Protein AF-A0A1Y1NAI0-F1 (afdb_monomer_lite)

Organism: Photinus pyralis (NCBI:txid7054)

InterPro domains:
  IPR039846 Zinc finger CCHC domain-containing protein 4 [PTHR13493] (3-167)

Sequence (168 aa):
MSHVEVILEDLTSHPKCPHGPTVLFSRVSDGRRINFFACSACRDRKQCSFYLGTEEKMTSIAQQKWKEATENFTKCINHRKQFMGLNEIKLMSPSLRRYCHTCEQFVPSKYVDKHLAHLSTASISDYLLMHPSELLHPLDNPKKEAQFLFSHTAVKTLVEIIRQQSFR

Structure (mmCIF, N/CA/C/O backbone):
data_AF-A0A1Y1NAI0-F1
#
_entry.id   AF-A0A1Y1NAI0-F1
#
loop_
_atom_site.group_PDB
_atom_site.id
_atom_site.type_symbol
_atom_site.label_atom_id
_atom_site.label_alt_id
_atom_site.label_comp_id
_atom_site.label_asym_id
_atom_site.label_entity_id
_atom_site.label_seq_id
_atom_site.pdbx_PDB_ins_code
_atom_site.Cartn_x
_atom_site.Cartn_y
_atom_site.Cartn_z
_atom_site.occupancy
_atom_site.B_iso_or_equiv
_atom_site.auth_seq_id
_atom_site.auth_comp_id
_atom_site.auth_asym_id
_atom_site.auth_atom_id
_atom_site.pdbx_PDB_model_num
ATOM 1 N N . MET A 1 1 ? -23.096 -16.396 13.321 1.00 47.81 1 MET A N 1
ATOM 2 C CA . MET A 1 1 ? -22.104 -15.353 12.978 1.00 47.81 1 MET A CA 1
ATOM 3 C C . MET A 1 1 ? -22.600 -14.046 13.569 1.00 47.81 1 MET A C 1
ATOM 5 O O . MET A 1 1 ? -23.745 -13.703 13.315 1.00 47.81 1 MET A O 1
ATOM 9 N N . SER A 1 2 ? -21.817 -13.366 14.408 1.00 60.88 2 SER A N 1
ATOM 10 C CA . SER A 1 2 ? -22.200 -12.040 14.908 1.00 60.88 2 SER A CA 1
ATOM 11 C C . SER A 1 2 ? -22.205 -11.065 13.729 1.00 60.88 2 SER A C 1
ATOM 13 O O . SER A 1 2 ? -21.145 -10.824 13.148 1.00 60.88 2 SER A O 1
ATOM 15 N N . HIS A 1 3 ? -23.373 -10.551 13.346 1.00 81.00 3 HIS A N 1
ATOM 16 C CA . HIS A 1 3 ? -23.464 -9.494 12.343 1.00 81.00 3 HIS A CA 1
ATOM 17 C C . HIS A 1 3 ? -22.689 -8.267 12.839 1.00 81.00 3 HIS A C 1
ATOM 19 O O . HIS A 1 3 ? -22.885 -7.817 13.970 1.00 81.00 3 HIS A O 1
ATOM 25 N N . VAL A 1 4 ? -21.767 -7.785 12.007 1.00 87.94 4 VAL A N 1
ATOM 26 C CA . VAL A 1 4 ? -21.042 -6.534 12.225 1.00 87.94 4 VAL A CA 1
ATOM 27 C C . VAL A 1 4 ? -21.580 -5.533 11.214 1.00 87.94 4 VAL A C 1
ATOM 29 O O . VAL A 1 4 ? -21.538 -5.787 10.012 1.00 87.94 4 VAL A O 1
ATOM 32 N N . GLU A 1 5 ? -22.095 -4.419 11.711 1.00 92.94 5 GLU A N 1
ATOM 33 C CA . GLU A 1 5 ? -22.571 -3.290 10.921 1.00 92.94 5 GLU A CA 1
ATOM 34 C C . GLU A 1 5 ? -21.484 -2.214 10.861 1.00 92.94 5 GLU A C 1
ATOM 36 O O . GLU A 1 5 ? -20.702 -2.043 11.801 1.00 92.94 5 GLU A O 1
ATOM 41 N N . VAL A 1 6 ? -21.435 -1.488 9.747 1.00 92.69 6 VAL A N 1
ATOM 42 C CA . VAL A 1 6 ? -20.513 -0.372 9.525 1.00 92.69 6 VAL A CA 1
ATOM 43 C C . VAL A 1 6 ? -21.321 0.917 9.489 1.00 92.69 6 VAL A C 1
ATOM 45 O O . VAL A 1 6 ? -22.252 1.031 8.696 1.00 92.69 6 VAL A O 1
ATOM 48 N N . ILE A 1 7 ? -20.954 1.882 10.329 1.00 90.75 7 ILE A N 1
ATOM 49 C CA . ILE A 1 7 ? -21.615 3.185 10.436 1.00 90.75 7 ILE A CA 1
ATOM 50 C C . ILE A 1 7 ? -20.680 4.231 9.813 1.00 90.75 7 ILE A C 1
ATOM 52 O O . ILE A 1 7 ? -19.544 4.397 10.258 1.00 90.75 7 ILE A O 1
ATOM 56 N N . LEU A 1 8 ? -21.136 4.894 8.744 1.00 85.19 8 LEU A N 1
ATOM 57 C CA . LEU A 1 8 ? -20.326 5.809 7.914 1.00 85.19 8 LEU A CA 1
ATOM 58 C C . LEU A 1 8 ? -20.628 7.299 8.149 1.00 85.19 8 LEU A C 1
ATOM 60 O O . LEU A 1 8 ? -20.180 8.155 7.388 1.00 85.19 8 LEU A O 1
ATOM 64 N N . GLU A 1 9 ? -21.398 7.613 9.182 1.00 84.62 9 GLU A N 1
ATOM 65 C CA . GLU A 1 9 ? -21.750 8.982 9.557 1.00 84.62 9 GLU A CA 1
ATOM 66 C C . GLU A 1 9 ? -20.549 9.687 10.215 1.00 84.62 9 GLU A C 1
ATOM 68 O O . GLU A 1 9 ? -19.828 9.074 10.993 1.00 84.62 9 GLU A O 1
ATOM 73 N N . ASP A 1 10 ? -20.326 10.966 9.887 1.00 79.69 10 ASP A N 1
ATOM 74 C CA . ASP A 1 10 ? -19.295 11.842 10.482 1.00 79.69 10 ASP A CA 1
ATOM 75 C C . ASP A 1 10 ? -17.870 11.244 10.600 1.00 79.69 10 ASP A C 1
ATOM 77 O O . ASP A 1 10 ? -17.216 11.271 11.644 1.00 79.69 10 ASP A O 1
ATOM 81 N N . LEU A 1 11 ? -17.314 10.784 9.474 1.00 82.81 11 LEU A N 1
ATOM 82 C CA . LEU A 1 11 ? -15.934 10.273 9.410 1.00 82.81 11 LEU A CA 1
ATOM 83 C C . LEU A 1 11 ? -14.860 11.300 9.829 1.00 82.81 11 LEU A C 1
ATOM 85 O O . LEU A 1 11 ? -13.714 10.928 10.094 1.00 82.81 11 LEU A O 1
ATOM 89 N N . THR A 1 12 ? -15.192 12.593 9.849 1.00 85.25 12 THR A N 1
ATOM 90 C CA . THR A 1 12 ? -14.261 13.681 10.176 1.00 85.25 12 THR A CA 1
ATOM 91 C C . THR A 1 12 ? -13.919 13.768 11.657 1.00 85.25 12 THR A C 1
ATOM 93 O O . THR A 1 12 ? -12.788 14.136 11.985 1.00 85.25 12 THR A O 1
ATOM 96 N N . SER A 1 13 ? -14.855 13.416 12.541 1.00 88.06 13 SER A N 1
ATOM 97 C CA . SER A 1 13 ? -14.641 13.429 13.993 1.00 88.06 13 SER A CA 1
ATOM 98 C C . SER A 1 13 ? -14.017 12.133 14.520 1.00 88.06 13 SER A C 1
ATOM 100 O O . SER A 1 13 ? -13.571 12.078 15.670 1.00 88.06 13 SER A O 1
ATOM 102 N N . HIS A 1 14 ? -13.937 11.098 13.680 1.00 92.25 14 HIS A N 1
ATOM 103 C CA . HIS A 1 14 ? -13.417 9.798 14.073 1.00 92.25 14 HIS A CA 1
ATOM 104 C C . HIS A 1 14 ? -11.947 9.874 14.505 1.00 92.25 14 HIS A C 1
ATOM 106 O O . HIS A 1 14 ? -11.127 10.565 13.882 1.00 92.25 14 HIS A O 1
ATOM 112 N N . PRO A 1 15 ? -11.561 9.105 15.539 1.00 93.12 15 PRO A N 1
ATOM 113 C CA . PRO A 1 15 ? -10.168 9.015 15.920 1.00 93.12 15 PRO A CA 1
ATOM 114 C C . PRO A 1 15 ? -9.355 8.400 14.775 1.00 93.12 15 PRO A C 1
ATOM 116 O O . PRO A 1 15 ? -9.865 7.657 13.930 1.00 93.12 15 PRO A O 1
ATOM 119 N N . LYS A 1 16 ? -8.065 8.719 14.739 1.00 92.81 16 LYS A N 1
ATOM 120 C CA . LYS A 1 16 ? -7.169 8.288 13.666 1.00 92.81 16 LYS A CA 1
ATOM 121 C C . LYS A 1 16 ? -6.224 7.208 14.165 1.00 92.81 16 LYS A C 1
ATOM 123 O O . LYS A 1 16 ? -5.731 7.263 15.290 1.00 92.81 16 LYS A O 1
ATOM 128 N N . CYS A 1 17 ? -5.952 6.251 13.293 1.00 94.38 17 CYS A N 1
ATOM 129 C CA . CYS A 1 17 ? -4.824 5.340 13.418 1.00 94.38 17 CYS A CA 1
ATOM 130 C C . CYS A 1 17 ? -3.726 5.767 12.418 1.00 94.38 17 CYS A C 1
ATOM 132 O O . CYS A 1 17 ? -3.955 6.691 11.631 1.00 94.38 17 CYS A O 1
ATOM 134 N N . PRO A 1 18 ? -2.565 5.089 12.371 1.00 94.06 18 PRO A N 1
ATOM 135 C CA . PRO A 1 18 ? -1.505 5.411 11.407 1.00 94.06 18 PRO A CA 1
ATOM 136 C C . PRO A 1 18 ? -1.937 5.368 9.931 1.00 94.06 18 PRO A C 1
ATOM 138 O O . PRO A 1 18 ? -1.295 5.984 9.089 1.00 94.06 18 PRO A O 1
ATOM 141 N N . HIS A 1 19 ? -3.039 4.677 9.622 1.00 93.06 19 HIS A N 1
ATOM 142 C CA . HIS A 1 19 ? -3.588 4.532 8.270 1.00 93.06 19 HIS A CA 1
ATOM 143 C C . HIS A 1 19 ? -4.697 5.549 7.938 1.00 93.06 19 HIS A C 1
ATOM 145 O O . HIS A 1 19 ? -5.319 5.446 6.884 1.00 93.06 19 HIS A O 1
ATOM 151 N N . GLY A 1 20 ? -4.968 6.518 8.823 1.00 92.12 20 GLY A N 1
ATOM 152 C CA . GLY A 1 20 ? -5.990 7.552 8.630 1.00 92.12 20 GLY A CA 1
ATOM 153 C C . GLY A 1 20 ? -7.207 7.412 9.556 1.00 92.12 20 GLY A C 1
ATOM 154 O O . GLY A 1 20 ? -7.104 6.780 10.617 1.00 92.12 20 GLY A O 1
ATOM 155 N N . PRO A 1 21 ? -8.348 8.042 9.199 1.00 93.56 21 PRO A N 1
ATOM 156 C CA . PRO A 1 21 ? -9.590 7.947 9.962 1.00 93.56 21 PRO A CA 1
ATOM 157 C C . PRO A 1 21 ? -10.043 6.498 10.137 1.00 93.56 21 PRO A C 1
ATOM 159 O O . PRO A 1 21 ? -9.974 5.678 9.215 1.00 93.56 21 PRO A O 1
ATOM 162 N N . THR A 1 22 ? -10.481 6.188 11.351 1.00 94.75 22 THR A N 1
ATOM 163 C CA . THR A 1 22 ? -11.066 4.889 11.690 1.00 94.75 22 THR A CA 1
ATOM 164 C C . THR A 1 22 ? -12.520 4.816 11.240 1.00 94.75 22 THR A C 1
ATOM 166 O O . THR A 1 22 ? -13.139 5.822 10.891 1.00 94.75 22 THR A O 1
ATOM 169 N N . VAL A 1 23 ? -13.070 3.607 11.237 1.00 94.94 23 VAL A N 1
ATOM 170 C CA . VAL A 1 23 ? -14.479 3.355 10.930 1.00 94.94 23 VAL A CA 1
ATOM 171 C C . VAL A 1 23 ? -15.187 2.936 12.208 1.00 94.94 23 VAL A C 1
ATOM 173 O O . VAL A 1 23 ? -14.611 2.208 13.023 1.00 94.94 23 VAL A O 1
ATOM 176 N N . LEU A 1 24 ? -16.423 3.404 12.376 1.00 95.50 24 LEU A N 1
ATOM 177 C CA . LEU A 1 24 ? -17.291 2.988 13.463 1.00 95.50 24 LEU A CA 1
ATOM 178 C C . LEU A 1 24 ? -17.973 1.668 13.092 1.00 95.50 24 LEU A C 1
ATOM 180 O O . LEU A 1 24 ? -18.689 1.570 12.096 1.00 95.50 24 LEU A O 1
ATOM 184 N N . PHE A 1 25 ? -17.751 0.650 13.911 1.00 94.75 25 PHE A N 1
ATOM 185 C CA . PHE A 1 25 ? -18.378 -0.656 13.790 1.00 94.75 25 PHE A CA 1
ATOM 186 C C . PHE A 1 25 ? -19.382 -0.854 14.916 1.00 94.75 25 PHE A C 1
ATOM 188 O O . PHE A 1 25 ? -19.131 -0.450 16.052 1.00 94.75 25 PHE A O 1
ATOM 195 N N . SER A 1 26 ? -20.485 -1.532 14.615 1.00 94.38 26 SER A N 1
ATOM 196 C CA . SER A 1 26 ? -21.457 -1.992 15.601 1.00 94.38 26 SER A CA 1
ATOM 197 C C . SER A 1 26 ? -21.578 -3.508 15.546 1.00 94.38 26 SER A C 1
ATOM 199 O O . SER A 1 26 ? -21.628 -4.097 14.469 1.00 94.38 26 SER A O 1
ATOM 201 N N . ARG A 1 27 ? -21.612 -4.169 16.701 1.00 93.50 27 ARG A N 1
ATOM 202 C CA . ARG A 1 27 ? -21.890 -5.610 16.787 1.00 93.50 27 ARG A CA 1
ATOM 203 C C . ARG A 1 27 ? -22.706 -5.930 18.024 1.00 93.50 27 ARG A C 1
ATOM 205 O O . ARG A 1 27 ? -22.603 -5.234 19.030 1.00 93.50 27 ARG A O 1
ATOM 212 N N . VAL A 1 28 ? -23.458 -7.024 17.979 1.00 93.00 28 VAL A N 1
ATOM 213 C CA . VAL A 1 28 ? -24.130 -7.556 19.169 1.00 93.00 28 VAL A CA 1
ATOM 214 C C . VAL A 1 28 ? -23.203 -8.543 19.877 1.00 93.00 28 VAL A C 1
ATOM 216 O O . VAL A 1 28 ? -22.761 -9.519 19.272 1.00 93.00 28 VAL A O 1
ATOM 219 N N . SER A 1 29 ? -22.919 -8.287 21.153 1.00 87.75 29 SER A N 1
ATOM 220 C CA . SER A 1 29 ? -22.253 -9.218 22.072 1.00 87.75 29 SER A CA 1
ATOM 221 C C . SER A 1 29 ? -23.125 -9.357 23.308 1.00 87.75 29 SER A C 1
ATOM 223 O O . SER A 1 29 ? -23.528 -8.348 23.882 1.00 87.75 29 SER A O 1
ATOM 225 N N . ASP A 1 30 ? -23.453 -10.588 23.696 1.00 88.44 30 ASP A N 1
ATOM 226 C CA . ASP A 1 30 ? -24.221 -10.879 24.919 1.00 88.44 30 ASP A CA 1
ATOM 227 C C . ASP A 1 30 ? -25.547 -10.097 25.014 1.00 88.44 30 ASP A C 1
ATOM 229 O O . ASP A 1 30 ? -25.926 -9.570 26.059 1.00 88.44 30 ASP A O 1
ATOM 233 N N . GLY A 1 31 ? -26.241 -9.964 23.877 1.00 88.12 31 GLY A N 1
ATOM 234 C CA . GLY A 1 31 ? -27.508 -9.232 23.765 1.00 88.12 31 GLY A CA 1
ATOM 235 C C . GLY A 1 31 ? -27.379 -7.704 23.792 1.00 88.12 31 GLY A C 1
ATOM 236 O O . GLY A 1 31 ? -28.388 -7.013 23.683 1.00 88.12 31 GLY A O 1
ATOM 237 N N . ARG A 1 32 ? -26.161 -7.157 23.898 1.00 89.50 32 ARG A N 1
ATOM 238 C CA . ARG A 1 32 ? -25.895 -5.714 23.901 1.00 89.50 32 ARG A CA 1
ATOM 239 C C . ARG A 1 32 ? -25.236 -5.272 22.607 1.00 89.50 32 ARG A C 1
ATOM 241 O O . ARG A 1 32 ? -24.345 -5.939 22.081 1.00 89.50 32 ARG A O 1
ATOM 248 N N . ARG A 1 33 ? -25.658 -4.114 22.104 1.00 91.06 33 ARG A N 1
ATOM 249 C CA . ARG A 1 33 ? -25.007 -3.454 20.974 1.00 91.06 33 ARG A CA 1
ATOM 250 C C . ARG A 1 33 ? -23.739 -2.762 21.471 1.00 91.06 33 ARG A C 1
ATOM 252 O O . ARG A 1 33 ? -23.808 -1.919 22.355 1.00 91.06 33 ARG A O 1
ATOM 259 N N . ILE A 1 34 ? -22.598 -3.132 20.902 1.00 93.00 34 ILE A N 1
ATOM 260 C CA . ILE A 1 34 ? -21.291 -2.549 21.197 1.00 93.00 34 ILE A CA 1
ATOM 261 C C . ILE A 1 34 ? -20.819 -1.806 19.958 1.00 93.00 34 ILE A C 1
ATOM 263 O O . ILE A 1 34 ? -20.654 -2.413 18.897 1.00 93.00 34 ILE A O 1
ATOM 267 N N . ASN A 1 35 ? -20.558 -0.514 20.129 1.00 94.56 35 ASN A N 1
ATOM 268 C CA . ASN A 1 35 ? -20.006 0.345 19.097 1.00 94.56 35 ASN A CA 1
ATOM 269 C C . ASN A 1 35 ? -18.526 0.619 19.386 1.00 94.56 35 ASN A C 1
ATOM 271 O O . ASN A 1 35 ? -18.142 0.885 20.528 1.00 94.56 35 ASN A O 1
ATOM 275 N N . PHE A 1 36 ? -17.679 0.536 18.364 1.00 95.00 36 PHE A N 1
ATOM 276 C CA . PHE A 1 36 ? -16.242 0.746 18.514 1.00 95.00 36 PHE A CA 1
ATOM 277 C C . PHE A 1 36 ? -15.591 1.234 17.221 1.00 95.00 36 PHE A C 1
ATOM 279 O O . PHE A 1 36 ? -15.995 0.867 16.120 1.00 95.00 36 PHE A O 1
ATOM 286 N N . PHE A 1 37 ? -14.533 2.022 17.361 1.00 95.00 37 PHE A N 1
ATOM 287 C CA . PHE A 1 37 ? -13.689 2.472 16.267 1.00 95.00 37 PHE A CA 1
ATOM 288 C C . PHE A 1 37 ? -12.564 1.473 16.004 1.00 95.00 37 PHE A C 1
ATOM 290 O O . PHE A 1 37 ? -11.862 1.061 16.932 1.00 95.00 37 PHE A O 1
ATOM 297 N N . ALA A 1 38 ? -12.350 1.119 14.738 1.00 95.69 38 ALA A N 1
ATOM 298 C CA . ALA A 1 38 ? -11.234 0.277 14.311 1.00 95.69 38 ALA A CA 1
ATOM 299 C C . ALA A 1 38 ? -10.658 0.727 12.959 1.00 95.69 38 ALA A C 1
ATOM 301 O O . ALA A 1 38 ? -11.223 1.571 12.262 1.00 95.69 38 ALA A O 1
ATOM 302 N N . CYS A 1 39 ? -9.488 0.190 12.609 1.00 95.62 39 CYS A N 1
ATOM 303 C CA . CYS A 1 39 ? -8.769 0.554 11.389 1.00 95.62 39 CYS A CA 1
ATOM 304 C C . CYS A 1 39 ? -9.623 0.330 10.127 1.00 95.62 39 CYS A C 1
ATOM 306 O O . CYS A 1 39 ? -10.210 -0.734 9.951 1.00 95.62 39 CYS A O 1
ATOM 308 N N . SER A 1 40 ? -9.625 1.313 9.226 1.00 93.50 40 SER A N 1
ATOM 309 C CA . SER A 1 40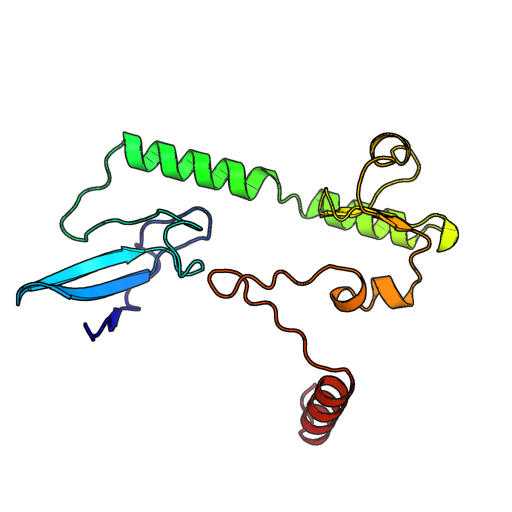 ? -10.265 1.240 7.906 1.00 93.50 40 SER A CA 1
ATOM 310 C C . SER A 1 40 ? -9.491 0.364 6.914 1.00 93.50 40 SER A C 1
ATOM 312 O O . SER A 1 40 ? -10.089 -0.281 6.057 1.00 93.50 40 SER A O 1
ATOM 314 N N . ALA A 1 41 ? -8.161 0.321 7.036 1.00 94.50 41 ALA A N 1
ATOM 315 C CA . ALA A 1 41 ? -7.268 -0.305 6.060 1.00 94.50 41 ALA A CA 1
ATOM 316 C C . ALA A 1 41 ? -6.737 -1.693 6.471 1.00 94.50 41 ALA A C 1
ATOM 318 O O . ALA A 1 41 ? -6.108 -2.376 5.671 1.00 94.50 41 ALA A O 1
ATOM 319 N N . CYS A 1 42 ? -6.930 -2.121 7.722 1.00 95.38 42 CYS A N 1
ATOM 320 C CA . CYS A 1 42 ? -6.395 -3.386 8.237 1.00 95.38 42 CYS A CA 1
ATOM 321 C C . CYS A 1 42 ? -7.516 -4.223 8.848 1.00 95.38 42 CYS A C 1
ATOM 323 O O . CYS A 1 42 ? -8.090 -3.833 9.862 1.00 95.38 42 CYS A O 1
ATOM 325 N N . ARG A 1 43 ? -7.781 -5.400 8.271 1.00 89.81 43 ARG A N 1
ATOM 326 C CA . ARG A 1 43 ? -8.827 -6.320 8.752 1.00 89.81 43 ARG A CA 1
ATOM 327 C C . ARG A 1 43 ? -8.393 -7.100 9.990 1.00 89.81 43 ARG A C 1
ATOM 329 O O . ARG A 1 43 ? -9.222 -7.474 10.812 1.00 89.81 43 ARG A O 1
ATOM 336 N N . ASP A 1 44 ? -7.095 -7.371 10.116 1.00 89.81 44 ASP A N 1
ATOM 337 C CA . ASP A 1 44 ? -6.523 -8.081 11.262 1.00 89.81 44 ASP A CA 1
ATOM 338 C C . ASP A 1 44 ? -5.896 -7.092 12.255 1.00 89.81 44 ASP A C 1
ATOM 340 O O . ASP A 1 44 ? -5.057 -6.262 11.894 1.00 89.81 44 ASP A O 1
ATOM 344 N N . ARG A 1 45 ? -6.258 -7.225 13.536 1.00 89.75 45 ARG A N 1
ATOM 345 C CA . ARG A 1 45 ? -5.730 -6.404 14.637 1.00 89.75 45 ARG A CA 1
ATOM 346 C C . ARG A 1 45 ? -4.222 -6.569 14.846 1.00 89.75 45 ARG A C 1
ATOM 348 O O . ARG A 1 45 ? -3.599 -5.719 15.476 1.00 89.75 45 ARG A O 1
ATOM 355 N N . LYS A 1 46 ? -3.623 -7.637 14.312 1.00 91.50 46 LYS A N 1
ATOM 356 C CA . LYS A 1 46 ? -2.164 -7.820 14.279 1.00 91.50 46 LYS A CA 1
ATOM 357 C C . LYS A 1 46 ? -1.472 -6.849 13.319 1.00 91.50 46 LYS A C 1
ATOM 359 O O . LYS A 1 46 ? -0.315 -6.522 13.539 1.00 91.50 46 LYS A O 1
ATOM 364 N N . GLN A 1 47 ? -2.174 -6.391 12.280 1.00 93.06 47 GLN A N 1
ATOM 365 C CA . GLN A 1 47 ? -1.662 -5.428 11.298 1.00 93.06 47 GLN A CA 1
ATOM 366 C C . GLN A 1 47 ? -1.873 -3.982 11.767 1.00 93.06 47 GLN A C 1
ATOM 368 O O . GLN A 1 47 ? -1.013 -3.127 11.585 1.00 93.06 47 GLN A O 1
ATOM 373 N N . CYS A 1 48 ? -2.999 -3.711 12.433 1.00 95.19 48 CYS A N 1
ATOM 374 C CA . CYS A 1 48 ? -3.229 -2.461 13.150 1.00 95.19 48 CYS A CA 1
ATOM 375 C C . CYS A 1 48 ? -4.045 -2.735 14.411 1.00 95.19 48 CYS A C 1
ATOM 377 O O . CYS A 1 48 ? -5.214 -3.101 14.332 1.00 95.19 48 CYS A O 1
ATOM 379 N N . SER A 1 49 ? -3.447 -2.527 15.581 1.00 95.31 49 SER A N 1
ATOM 380 C CA . SER A 1 49 ? -4.084 -2.853 16.863 1.00 95.31 49 SER A CA 1
ATOM 381 C C . SER A 1 49 ? -5.042 -1.775 17.379 1.00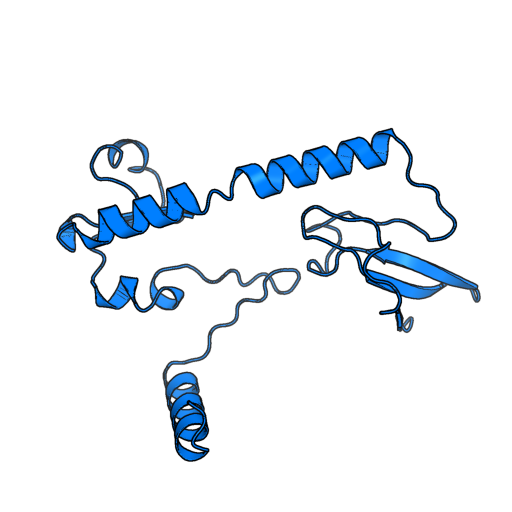 95.31 49 SER A C 1
ATOM 383 O O . SER A 1 49 ? -5.497 -1.869 18.520 1.00 95.31 49 SER A O 1
ATOM 385 N N . PHE A 1 50 ? -5.354 -0.763 16.561 1.00 95.81 50 PHE A N 1
ATOM 386 C CA . PHE A 1 50 ? -6.244 0.327 16.947 1.00 95.81 50 PHE A CA 1
ATOM 387 C C . PHE A 1 50 ? -7.641 -0.201 17.279 1.00 95.81 50 PHE A C 1
ATOM 389 O O . PHE A 1 50 ? -8.262 -0.901 16.477 1.00 95.81 50 PHE A O 1
ATOM 396 N N . TYR A 1 51 ? -8.120 0.160 18.465 1.00 94.81 51 TYR A N 1
ATOM 397 C CA . TYR A 1 51 ? -9.460 -0.123 18.955 1.00 94.81 51 TYR A CA 1
ATOM 398 C C . TYR A 1 51 ? -9.833 0.941 19.990 1.00 94.81 51 TYR A C 1
ATOM 400 O O . TYR A 1 51 ? -9.003 1.265 20.842 1.00 94.81 51 TYR A O 1
ATOM 408 N N . LEU A 1 52 ? -11.057 1.459 19.924 1.00 95.31 52 LEU A N 1
ATOM 409 C CA . LEU A 1 52 ? -11.618 2.357 20.934 1.00 95.31 52 LEU A CA 1
ATOM 410 C C . LEU A 1 52 ? -13.131 2.141 21.017 1.00 95.31 52 LEU A C 1
ATOM 412 O O . LEU A 1 52 ? -13.820 2.357 20.022 1.00 95.31 52 LEU A O 1
ATOM 416 N N . GLY A 1 53 ? -13.659 1.729 22.170 1.00 94.44 53 GLY A N 1
ATOM 417 C CA . GLY A 1 53 ? -15.112 1.686 22.377 1.00 94.44 53 GLY A CA 1
ATOM 418 C C . GLY A 1 53 ? -15.714 3.095 22.382 1.00 94.44 53 GLY A C 1
ATOM 419 O O . GLY A 1 53 ? -15.076 4.028 22.856 1.00 94.44 53 GLY A O 1
ATOM 420 N N . THR A 1 54 ? -16.943 3.286 21.895 1.00 92.12 54 THR A N 1
ATOM 421 C CA . THR A 1 54 ? -17.574 4.627 21.905 1.00 92.12 54 THR A CA 1
ATOM 422 C C . THR A 1 54 ? -17.854 5.158 23.310 1.00 92.12 54 THR A C 1
ATOM 424 O O . THR A 1 54 ? -17.951 6.365 23.503 1.00 92.12 54 THR A O 1
ATOM 427 N N . GLU A 1 55 ? -17.995 4.264 24.289 1.00 88.88 55 GLU A N 1
ATOM 428 C CA . GLU A 1 55 ? -18.157 4.614 25.707 1.00 88.88 55 GLU A CA 1
ATOM 429 C C . GLU A 1 55 ? -16.809 4.884 26.402 1.00 88.88 55 GLU A C 1
ATOM 431 O O . GLU A 1 55 ? -16.764 5.435 27.502 1.00 88.88 55 GLU A O 1
ATOM 436 N N . GLU A 1 56 ? -15.696 4.519 25.761 1.00 89.94 56 GLU A N 1
ATOM 437 C CA . GLU A 1 56 ? -14.350 4.704 26.287 1.00 89.94 56 GLU A CA 1
ATOM 438 C C . GLU A 1 56 ? -13.803 6.075 25.874 1.00 89.94 56 GLU A C 1
ATOM 440 O O . GLU A 1 56 ? -13.920 6.511 24.728 1.00 89.94 56 GLU A O 1
ATOM 445 N N . LYS A 1 57 ? -13.128 6.757 26.802 1.00 87.50 57 LYS A N 1
ATOM 446 C CA . LYS A 1 57 ? -12.346 7.952 26.470 1.00 87.50 57 LYS A CA 1
ATOM 447 C C . LYS A 1 57 ? -10.914 7.551 26.153 1.00 87.50 57 LYS A C 1
ATOM 449 O O . LYS A 1 57 ? -10.281 6.824 26.917 1.00 87.50 57 LYS A O 1
ATOM 454 N N . MET A 1 58 ? -10.376 8.079 25.057 1.00 88.88 58 MET A N 1
ATOM 455 C CA . MET A 1 58 ? -8.965 7.896 24.728 1.00 88.88 58 MET A CA 1
ATOM 456 C C . MET A 1 58 ? -8.094 8.547 25.810 1.00 88.88 58 MET A C 1
ATOM 458 O O . MET A 1 58 ? -8.181 9.754 26.039 1.00 88.88 58 MET A O 1
ATOM 462 N N . THR A 1 59 ? -7.242 7.760 26.464 1.00 91.50 59 THR A N 1
ATOM 463 C CA . THR A 1 59 ? -6.298 8.278 27.463 1.00 91.50 59 THR A CA 1
ATOM 464 C C . THR A 1 59 ? -5.172 9.065 26.791 1.00 91.50 59 THR A C 1
ATOM 466 O O . THR A 1 59 ? -4.838 8.816 25.631 1.00 91.50 59 THR A O 1
ATOM 469 N N . SER A 1 60 ? -4.533 9.983 27.519 1.00 92.50 60 SER A N 1
ATOM 470 C CA . SER A 1 60 ? -3.380 10.747 27.012 1.00 92.50 60 SER A CA 1
ATOM 471 C C . SER A 1 60 ? -2.226 9.839 26.566 1.00 92.50 60 SER A C 1
ATOM 473 O O . SER A 1 60 ? -1.612 10.076 25.528 1.00 92.50 60 SER A O 1
ATOM 475 N N . ILE A 1 61 ? -1.981 8.746 27.296 1.00 92.50 61 ILE A N 1
ATOM 476 C CA . ILE A 1 61 ? -0.972 7.734 26.948 1.00 92.50 61 ILE A CA 1
ATOM 477 C C . ILE A 1 61 ? -1.321 7.057 25.615 1.00 92.50 61 ILE A C 1
ATOM 479 O O . ILE A 1 61 ? -0.461 6.911 24.746 1.00 92.50 61 ILE A O 1
ATOM 483 N N . ALA A 1 62 ? -2.584 6.664 25.423 1.00 90.44 62 ALA A N 1
ATOM 484 C CA . ALA A 1 62 ? -3.026 6.057 24.172 1.00 90.44 62 ALA A CA 1
ATOM 485 C C . ALA A 1 62 ? -2.952 7.050 22.999 1.00 90.44 62 ALA A C 1
ATOM 487 O O . ALA A 1 62 ? -2.504 6.674 21.916 1.00 90.44 62 ALA A O 1
ATOM 488 N N . GLN A 1 63 ? -3.317 8.320 23.213 1.00 91.31 63 GLN A N 1
ATOM 489 C CA . GLN A 1 63 ? -3.166 9.380 22.209 1.00 91.31 63 GLN A CA 1
ATOM 490 C C . GLN A 1 63 ? -1.708 9.531 21.767 1.00 91.31 63 GLN A C 1
ATOM 492 O O . GLN A 1 63 ? -1.432 9.522 20.567 1.00 91.31 63 GLN A O 1
ATOM 497 N N . GLN A 1 64 ? -0.777 9.611 22.720 1.00 93.88 64 GLN A N 1
ATOM 498 C CA . GLN A 1 64 ? 0.648 9.747 22.425 1.00 93.88 64 GLN A CA 1
ATOM 499 C C . GLN A 1 64 ? 1.187 8.527 21.665 1.00 93.88 64 GLN A C 1
ATOM 501 O O . GLN A 1 64 ? 1.831 8.690 20.631 1.00 93.88 64 GLN A O 1
ATOM 506 N N . LYS A 1 65 ? 0.828 7.307 22.090 1.00 94.19 65 LYS A N 1
ATOM 507 C CA . LYS A 1 65 ? 1.185 6.066 21.383 1.00 94.19 65 LYS A CA 1
ATOM 508 C C . LYS A 1 65 ? 0.747 6.091 19.914 1.00 94.19 65 LYS A C 1
ATOM 510 O O . LYS A 1 65 ? 1.509 5.699 19.032 1.00 94.19 65 LYS A O 1
ATOM 515 N N . TRP A 1 66 ? -0.485 6.517 19.633 1.00 93.56 66 TRP A N 1
ATOM 516 C CA . TRP A 1 66 ? -0.997 6.554 18.258 1.00 93.56 66 TRP A CA 1
ATOM 517 C C . TRP A 1 66 ? -0.396 7.685 17.430 1.00 93.56 66 TRP A C 1
ATOM 519 O O . TRP A 1 66 ? -0.187 7.507 16.228 1.00 93.56 66 TRP A O 1
ATOM 529 N N . LYS A 1 67 ? -0.058 8.810 18.065 1.00 92.75 67 LYS A N 1
ATOM 530 C CA . LYS A 1 67 ? 0.697 9.890 17.432 1.00 92.75 67 LYS A CA 1
ATOM 531 C C . LYS A 1 67 ? 2.078 9.400 16.989 1.00 92.75 67 LYS A C 1
ATOM 533 O O . LYS A 1 67 ? 2.393 9.501 15.808 1.00 92.75 67 LYS A O 1
ATOM 538 N N . GLU A 1 68 ? 2.834 8.762 17.879 1.00 94.56 68 GLU A N 1
ATOM 539 C CA . GLU A 1 68 ? 4.149 8.182 17.566 1.00 94.56 68 GLU A CA 1
ATOM 540 C C . GLU A 1 68 ? 4.063 7.093 16.492 1.00 94.56 68 GLU A C 1
ATOM 542 O O . GLU A 1 68 ? 4.877 7.051 15.572 1.00 94.56 68 GLU A O 1
ATOM 547 N N . ALA A 1 69 ? 3.057 6.216 16.562 1.00 93.50 69 ALA A N 1
ATOM 548 C CA . ALA A 1 69 ? 2.844 5.196 15.538 1.00 93.50 69 ALA A CA 1
ATOM 549 C C . ALA A 1 69 ? 2.569 5.818 14.156 1.00 93.50 69 ALA A C 1
ATOM 551 O O . ALA A 1 69 ? 3.054 5.315 13.144 1.00 93.50 69 ALA A O 1
ATOM 552 N N . THR A 1 70 ? 1.828 6.928 14.112 1.00 92.94 70 THR A N 1
ATOM 553 C CA . THR A 1 70 ? 1.548 7.676 12.877 1.00 92.94 70 THR A CA 1
ATOM 554 C C . THR A 1 70 ? 2.803 8.367 12.347 1.00 92.94 70 THR A C 1
ATOM 556 O O . THR A 1 70 ? 3.105 8.281 11.157 1.00 92.94 70 THR A O 1
ATOM 559 N N . GLU A 1 71 ? 3.574 9.015 13.219 1.00 92.62 71 GLU A N 1
ATOM 560 C CA . GLU A 1 71 ? 4.852 9.638 12.861 1.00 92.62 71 GLU A CA 1
ATOM 561 C C . GLU A 1 71 ? 5.837 8.599 12.315 1.00 92.62 71 GLU A C 1
ATOM 563 O O . GLU A 1 71 ? 6.426 8.805 11.259 1.00 92.62 71 GLU A O 1
ATOM 568 N N . ASN A 1 72 ? 5.957 7.437 12.959 1.00 91.50 72 ASN A N 1
ATOM 569 C CA . ASN A 1 72 ? 6.824 6.356 12.491 1.00 91.50 72 ASN A CA 1
ATOM 570 C C . ASN A 1 72 ? 6.374 5.781 11.142 1.00 91.50 72 ASN A C 1
ATOM 572 O O . ASN A 1 72 ? 7.214 5.547 10.275 1.00 91.50 72 ASN A O 1
ATOM 576 N N . PHE A 1 73 ? 5.067 5.588 10.943 1.00 88.81 73 PHE A N 1
ATOM 577 C CA . PHE A 1 73 ? 4.519 5.112 9.671 1.00 88.81 73 PHE A CA 1
ATOM 578 C C . PHE A 1 73 ? 4.799 6.100 8.530 1.00 88.81 73 PHE A C 1
ATOM 580 O O . PHE A 1 73 ? 5.263 5.718 7.457 1.00 88.81 73 PHE A O 1
ATOM 587 N N . THR A 1 74 ? 4.574 7.390 8.777 1.00 86.31 74 THR A N 1
ATOM 588 C CA . THR A 1 74 ? 4.762 8.444 7.770 1.00 86.31 74 THR A CA 1
ATOM 589 C C . THR A 1 74 ? 6.228 8.811 7.539 1.00 86.31 74 THR A C 1
ATOM 591 O O . THR A 1 74 ? 6.570 9.242 6.441 1.00 86.31 74 THR A O 1
ATOM 594 N N . LYS A 1 75 ? 7.125 8.586 8.510 1.00 86.12 75 LYS A N 1
ATOM 595 C CA . LYS A 1 75 ? 8.568 8.880 8.402 1.00 86.12 75 LYS A CA 1
ATOM 596 C C . LYS A 1 75 ? 9.231 8.204 7.201 1.00 86.12 75 LYS A C 1
ATOM 598 O O . LYS A 1 75 ? 10.157 8.765 6.614 1.00 86.12 75 LYS A O 1
ATOM 603 N N . CYS A 1 76 ? 8.764 7.015 6.830 1.00 75.00 76 CYS A N 1
ATOM 604 C CA . CYS A 1 76 ? 9.282 6.268 5.685 1.00 75.00 76 CYS A CA 1
ATOM 605 C C . CYS A 1 76 ? 8.769 6.802 4.334 1.00 75.00 76 CYS A C 1
ATOM 607 O O . CYS A 1 76 ? 9.331 6.474 3.291 1.00 75.00 76 CYS A O 1
ATOM 609 N N . ILE A 1 77 ? 7.743 7.658 4.335 1.00 83.75 77 ILE A N 1
ATOM 610 C CA . ILE A 1 77 ? 7.094 8.179 3.132 1.00 83.75 77 ILE A CA 1
ATOM 611 C C . ILE A 1 77 ? 7.617 9.588 2.853 1.00 83.75 77 ILE A C 1
ATOM 613 O O . ILE A 1 77 ? 7.153 10.582 3.407 1.00 83.75 77 ILE A O 1
ATOM 617 N N . ASN A 1 78 ? 8.585 9.692 1.944 1.00 89.06 78 ASN A N 1
ATOM 618 C CA . ASN A 1 78 ? 9.067 10.978 1.448 1.00 89.06 78 ASN A CA 1
ATOM 619 C C . ASN A 1 78 ? 8.869 11.064 -0.067 1.00 89.06 78 ASN A C 1
ATOM 621 O O . ASN A 1 78 ? 9.759 10.720 -0.847 1.00 89.06 78 ASN A O 1
ATOM 625 N N . HIS A 1 79 ? 7.696 11.559 -0.469 1.00 90.81 79 HIS A N 1
ATOM 626 C CA . HIS A 1 79 ? 7.308 11.665 -1.876 1.00 90.81 79 HIS A CA 1
ATOM 627 C C . HIS A 1 79 ? 8.314 12.478 -2.702 1.00 90.81 79 HIS A C 1
ATOM 629 O O . HIS A 1 79 ? 8.686 12.078 -3.801 1.00 90.81 79 HIS A O 1
ATOM 635 N N . ARG A 1 80 ? 8.822 13.598 -2.164 1.00 92.12 80 ARG A N 1
ATOM 636 C CA . ARG A 1 80 ? 9.809 14.433 -2.869 1.00 92.12 80 ARG A CA 1
ATOM 637 C C . ARG A 1 80 ? 11.091 13.653 -3.156 1.00 92.12 80 ARG A C 1
ATOM 639 O O . ARG A 1 80 ? 11.587 13.695 -4.277 1.00 92.12 80 ARG A O 1
ATOM 646 N N . LYS A 1 81 ? 11.609 12.922 -2.166 1.00 89.44 81 LYS A N 1
ATOM 647 C CA . LYS A 1 81 ? 12.805 12.085 -2.325 1.00 89.44 81 LYS A CA 1
ATOM 648 C C . LYS A 1 81 ? 12.567 10.956 -3.331 1.00 89.44 81 LYS A C 1
ATOM 650 O O . LYS A 1 81 ? 13.424 10.724 -4.177 1.00 89.44 81 LYS A O 1
ATOM 655 N N . GLN A 1 82 ? 11.413 10.289 -3.269 1.00 90.50 82 GLN A N 1
ATOM 656 C CA . GLN A 1 82 ? 11.040 9.230 -4.214 1.00 90.50 82 GLN A CA 1
ATOM 657 C C . GLN A 1 82 ? 10.936 9.762 -5.650 1.00 90.50 82 GLN A C 1
ATOM 659 O O . GLN A 1 82 ? 11.510 9.175 -6.564 1.00 90.50 82 GLN A O 1
ATOM 664 N N . PHE A 1 83 ? 10.283 10.910 -5.840 1.00 92.75 83 PHE A N 1
ATOM 665 C CA . PHE A 1 83 ? 10.161 11.576 -7.136 1.00 92.75 83 PHE A CA 1
ATOM 666 C C . PHE A 1 83 ? 11.526 11.975 -7.711 1.00 92.75 83 PHE A C 1
ATOM 668 O O . PHE A 1 83 ? 11.815 11.705 -8.875 1.00 92.75 83 PHE A O 1
ATOM 675 N N . MET A 1 84 ? 12.395 12.570 -6.887 1.00 91.88 84 MET A N 1
ATOM 676 C CA . MET A 1 84 ? 13.765 12.898 -7.292 1.00 91.88 84 MET A CA 1
ATOM 677 C C . MET A 1 84 ? 14.555 11.643 -7.681 1.00 91.88 84 MET A C 1
ATOM 679 O O . MET A 1 84 ? 15.215 11.652 -8.715 1.00 91.88 84 MET A O 1
ATOM 683 N N . GLY A 1 85 ? 14.442 10.561 -6.904 1.00 91.19 85 GLY A N 1
ATOM 684 C CA . GLY A 1 85 ? 15.100 9.288 -7.205 1.00 91.19 85 GLY A CA 1
ATOM 685 C C . GLY A 1 85 ? 14.619 8.663 -8.516 1.00 91.19 85 GLY A C 1
ATOM 686 O O . GLY A 1 85 ? 15.436 8.218 -9.315 1.00 91.19 85 GLY A O 1
ATOM 687 N N . LEU A 1 86 ? 13.310 8.686 -8.790 1.00 93.75 86 LEU A N 1
ATOM 688 C CA . LEU A 1 86 ? 12.768 8.220 -10.070 1.00 93.75 86 LEU A CA 1
ATOM 689 C C . LEU A 1 86 ? 13.319 9.038 -11.246 1.00 93.75 86 LEU A C 1
ATOM 691 O O . LEU A 1 86 ? 13.692 8.465 -12.268 1.00 93.75 86 LEU A O 1
ATOM 695 N N . ASN A 1 87 ? 13.384 10.364 -11.113 1.00 94.19 87 ASN A N 1
ATOM 696 C CA . ASN A 1 87 ? 13.908 11.224 -12.174 1.00 94.19 87 ASN A CA 1
ATOM 697 C C . ASN A 1 87 ? 15.406 11.002 -12.413 1.00 94.19 87 ASN A C 1
ATOM 699 O O . ASN A 1 87 ? 15.826 10.967 -13.564 1.00 94.19 87 ASN A O 1
ATOM 703 N N . GLU A 1 88 ? 16.197 10.790 -11.357 1.00 93.69 88 GLU A N 1
ATOM 704 C CA . GLU A 1 88 ? 17.612 10.417 -11.479 1.00 93.69 88 GLU A CA 1
ATOM 705 C C . GLU A 1 88 ? 17.766 9.104 -12.263 1.00 93.69 88 GLU A C 1
ATOM 707 O O . GLU A 1 88 ? 18.498 9.054 -13.248 1.00 93.69 88 GLU A O 1
ATOM 712 N N . ILE A 1 89 ? 16.993 8.073 -11.908 1.00 94.50 89 ILE A N 1
ATOM 713 C CA . ILE A 1 89 ? 17.004 6.775 -12.598 1.00 94.50 89 ILE A CA 1
ATOM 714 C C . ILE A 1 89 ? 16.582 6.885 -14.068 1.00 94.50 89 ILE A C 1
ATOM 716 O O . ILE A 1 89 ? 17.189 6.235 -14.921 1.00 94.50 89 ILE A O 1
ATOM 720 N N . LYS A 1 90 ? 15.575 7.706 -14.392 1.00 94.56 90 LYS A N 1
ATOM 721 C CA . LYS A 1 90 ? 15.119 7.915 -15.779 1.00 94.56 90 LYS A CA 1
ATOM 722 C C . LYS A 1 90 ? 16.210 8.496 -16.682 1.00 94.56 90 LYS A C 1
ATOM 724 O O . LYS A 1 90 ? 16.246 8.163 -17.861 1.00 94.56 90 LYS A O 1
ATOM 729 N N . LEU A 1 91 ? 17.098 9.328 -16.136 1.00 94.50 91 LEU A N 1
ATOM 730 C CA . LEU A 1 91 ? 18.209 9.939 -16.877 1.00 94.50 91 LEU A CA 1
ATOM 731 C C . LEU A 1 91 ? 19.396 8.985 -17.085 1.00 94.50 91 LEU A C 1
ATOM 733 O O . LEU A 1 91 ? 20.272 9.259 -17.902 1.00 94.50 91 LEU A O 1
ATOM 737 N N . MET A 1 92 ? 19.444 7.873 -16.354 1.00 94.38 92 MET A N 1
ATOM 738 C CA . MET A 1 92 ? 20.510 6.880 -16.469 1.00 94.38 92 MET A CA 1
ATOM 739 C C . MET A 1 92 ? 20.244 5.900 -17.615 1.00 94.38 92 MET A C 1
ATOM 741 O O . MET A 1 92 ? 19.093 5.642 -17.976 1.00 94.38 92 MET A O 1
ATOM 745 N N . SER A 1 93 ? 21.307 5.285 -18.142 1.00 95.69 93 SER A N 1
ATOM 746 C CA . SER A 1 93 ? 21.174 4.153 -19.063 1.00 95.69 93 SER A CA 1
ATOM 747 C C . SER A 1 93 ? 20.564 2.940 -18.342 1.00 95.69 93 SER A C 1
ATOM 749 O O . SER A 1 93 ? 20.870 2.724 -17.165 1.00 95.69 93 SER A O 1
ATOM 751 N N . PRO A 1 94 ? 19.741 2.113 -19.020 1.00 96.62 94 PRO A N 1
ATOM 752 C CA . PRO A 1 94 ? 19.061 0.975 -18.401 1.00 96.62 94 PRO A CA 1
ATOM 753 C C . PRO A 1 94 ? 19.972 0.067 -17.570 1.00 96.62 94 PRO A C 1
ATOM 755 O O . PRO A 1 94 ? 19.611 -0.284 -16.452 1.00 96.62 94 PRO A O 1
ATOM 758 N N . SER A 1 95 ? 21.179 -0.239 -18.060 1.00 95.56 95 SER A N 1
ATOM 759 C CA . SER A 1 95 ? 22.153 -1.121 -17.394 1.00 95.56 95 SER A CA 1
ATOM 760 C C . SER A 1 95 ? 22.609 -0.634 -16.016 1.00 95.56 95 SER A C 1
ATOM 762 O O . SER A 1 95 ? 22.999 -1.444 -15.176 1.00 95.56 95 SER A O 1
ATOM 764 N N . LEU A 1 96 ? 22.540 0.674 -15.756 1.00 94.75 96 LEU A N 1
ATOM 765 C CA . LEU A 1 96 ? 22.933 1.269 -14.478 1.00 94.75 96 LEU A CA 1
ATOM 766 C C . LEU A 1 96 ? 21.762 1.413 -13.502 1.00 94.75 96 LEU A C 1
ATOM 768 O O . LEU A 1 96 ? 21.973 1.707 -12.326 1.00 94.75 96 LEU A O 1
ATOM 772 N N . ARG A 1 97 ? 20.522 1.225 -13.960 1.00 96.38 97 ARG A N 1
ATOM 773 C CA . ARG A 1 97 ? 19.335 1.419 -13.125 1.00 96.38 97 ARG A CA 1
ATOM 774 C C . ARG A 1 97 ? 19.146 0.246 -12.175 1.00 96.38 97 ARG A C 1
ATOM 776 O O . ARG A 1 97 ? 19.263 -0.917 -12.568 1.00 96.38 97 ARG A O 1
ATOM 783 N N . ARG A 1 98 ? 18.799 0.556 -10.924 1.00 96.06 98 ARG A N 1
ATOM 784 C CA . ARG A 1 98 ? 18.561 -0.441 -9.880 1.00 96.06 98 ARG A CA 1
ATOM 785 C C . ARG A 1 98 ? 17.420 -0.035 -8.955 1.00 96.06 98 ARG A C 1
ATOM 787 O O . ARG A 1 98 ? 17.305 1.126 -8.564 1.00 96.06 98 ARG A O 1
ATOM 794 N N . TYR A 1 99 ? 16.621 -1.020 -8.564 1.00 96.38 99 TYR A N 1
ATOM 795 C CA . TYR A 1 99 ? 15.581 -0.906 -7.550 1.00 96.38 99 TYR A CA 1
ATOM 796 C C . TYR A 1 99 ? 15.841 -1.943 -6.460 1.00 96.38 99 TYR A C 1
ATOM 798 O O . TYR A 1 99 ? 16.060 -3.114 -6.762 1.00 96.38 99 TYR A O 1
ATOM 806 N N . CYS A 1 100 ? 15.857 -1.509 -5.204 1.00 95.56 100 CYS A N 1
ATOM 807 C CA . CYS A 1 100 ? 16.077 -2.364 -4.046 1.00 95.56 100 CYS A CA 1
ATOM 808 C C . CYS A 1 100 ? 14.734 -2.700 -3.403 1.00 95.56 100 CYS A C 1
ATOM 810 O O . CYS A 1 100 ? 14.097 -1.822 -2.825 1.00 95.56 100 CYS A O 1
ATOM 812 N N . HIS A 1 101 ? 14.351 -3.974 -3.445 1.00 95.12 101 HIS A N 1
ATOM 813 C CA . HIS A 1 101 ? 13.113 -4.498 -2.864 1.00 95.12 101 HIS A CA 1
ATOM 814 C C . HIS A 1 101 ? 13.142 -4.505 -1.342 1.00 95.12 101 HIS A C 1
ATOM 816 O O . HIS A 1 101 ? 12.132 -4.240 -0.713 1.00 95.12 101 HIS A O 1
ATOM 822 N N . THR A 1 102 ? 14.308 -4.729 -0.732 1.00 94.19 102 THR A N 1
ATOM 823 C CA . THR A 1 102 ? 14.447 -4.704 0.736 1.00 94.19 102 THR A CA 1
ATOM 824 C C . THR A 1 102 ? 14.218 -3.311 1.329 1.00 94.19 102 THR A C 1
ATOM 826 O O . THR A 1 102 ? 13.778 -3.181 2.464 1.00 94.19 102 THR A O 1
ATOM 829 N N . CYS A 1 103 ? 14.546 -2.261 0.575 1.00 91.19 103 CYS A N 1
ATOM 830 C CA . CYS A 1 103 ? 14.418 -0.873 1.029 1.00 91.19 103 CYS A CA 1
ATOM 831 C C . CYS A 1 103 ? 13.293 -0.120 0.317 1.00 91.19 103 CYS A C 1
ATOM 833 O O . CYS A 1 103 ? 13.154 1.080 0.540 1.00 91.19 103 CYS A O 1
ATOM 835 N N . GLU A 1 104 ? 12.584 -0.796 -0.588 1.00 92.00 104 GLU A N 1
ATOM 836 C CA . GLU A 1 104 ? 11.490 -0.262 -1.400 1.00 92.00 104 GLU A CA 1
ATOM 837 C C . GLU A 1 104 ? 11.824 1.074 -2.090 1.00 92.00 104 GLU A C 1
ATOM 839 O O . GLU A 1 104 ? 11.030 2.016 -2.123 1.00 92.00 104 GLU A O 1
ATOM 844 N N . GLN A 1 105 ? 13.033 1.184 -2.651 1.00 92.62 105 GLN A N 1
ATOM 845 C CA . GLN A 1 105 ? 13.494 2.421 -3.285 1.00 92.62 105 GLN A CA 1
ATOM 846 C C . GLN A 1 105 ? 14.448 2.175 -4.451 1.00 92.62 105 GLN A C 1
ATOM 848 O O . GLN A 1 105 ? 15.208 1.203 -4.487 1.00 92.62 105 GLN A O 1
ATOM 853 N N . PHE A 1 106 ? 14.457 3.126 -5.382 1.00 95.06 106 PHE A N 1
ATOM 854 C CA . PHE A 1 106 ? 15.507 3.232 -6.385 1.00 95.06 106 PHE A CA 1
ATOM 855 C C . PHE A 1 106 ? 16.870 3.484 -5.734 1.00 95.06 106 PHE A C 1
ATOM 857 O O . PHE A 1 106 ? 16.969 4.197 -4.733 1.00 95.06 106 PHE A O 1
ATOM 864 N N . VAL A 1 107 ? 17.920 2.904 -6.316 1.00 93.19 107 VAL A N 1
ATOM 865 C CA . VAL A 1 107 ? 19.290 2.988 -5.798 1.00 93.19 107 VAL A CA 1
ATOM 866 C C . VAL A 1 107 ? 20.141 3.842 -6.740 1.00 93.19 107 VAL A C 1
ATOM 868 O O . VAL A 1 107 ? 20.463 3.385 -7.837 1.00 93.19 107 VAL A O 1
ATOM 871 N N . PRO A 1 108 ? 20.538 5.059 -6.328 1.00 86.31 108 PRO A N 1
ATOM 872 C CA . PRO A 1 108 ? 21.511 5.862 -7.062 1.00 86.31 108 PRO A CA 1
ATOM 873 C C . PRO A 1 108 ? 22.860 5.145 -7.184 1.00 86.31 108 PRO A C 1
ATOM 875 O O . PRO A 1 108 ? 23.288 4.488 -6.231 1.00 86.31 108 PRO A O 1
ATOM 878 N N . SER A 1 109 ? 23.585 5.348 -8.291 1.00 85.88 109 SER A N 1
ATOM 879 C CA . SER A 1 109 ? 24.885 4.693 -8.544 1.00 85.88 109 SER A CA 1
ATOM 880 C C . SER A 1 109 ? 25.875 4.842 -7.385 1.00 85.88 109 SER A C 1
ATOM 882 O O . SER A 1 109 ? 26.541 3.885 -7.005 1.00 85.88 109 SER A O 1
ATOM 884 N N . LYS A 1 110 ? 25.912 6.023 -6.753 1.00 87.31 110 LYS A N 1
ATOM 885 C CA . LYS A 1 110 ? 26.786 6.339 -5.606 1.00 87.31 110 LYS A CA 1
ATOM 886 C C . LYS A 1 110 ? 26.494 5.548 -4.324 1.00 87.31 110 LYS A C 1
ATOM 888 O O . LYS A 1 110 ? 27.254 5.647 -3.367 1.00 87.31 110 LYS A O 1
ATOM 893 N N . TYR A 1 111 ? 25.373 4.831 -4.259 1.00 90.31 111 TYR A N 1
ATOM 894 C CA . TYR A 1 111 ? 24.963 4.065 -3.081 1.00 90.31 111 TYR A CA 1
ATOM 895 C C . TYR A 1 111 ? 24.813 2.570 -3.357 1.00 90.31 111 TYR A C 1
ATOM 897 O O . TYR A 1 111 ? 24.365 1.853 -2.467 1.00 90.31 111 TYR A O 1
ATOM 905 N N . VAL A 1 112 ? 25.210 2.083 -4.536 1.00 90.12 112 VAL A N 1
ATOM 906 C CA . VAL A 1 112 ? 25.101 0.660 -4.901 1.00 90.12 112 VAL A CA 1
ATOM 907 C C . VAL A 1 112 ? 25.767 -0.247 -3.864 1.00 90.12 112 VAL A C 1
ATOM 909 O O . VAL A 1 112 ? 25.171 -1.253 -3.479 1.00 90.12 112 VAL A O 1
ATOM 912 N N . ASP A 1 113 ? 26.921 0.157 -3.331 1.00 94.00 113 ASP A N 1
ATOM 913 C CA . ASP A 1 113 ? 27.682 -0.618 -2.342 1.00 94.00 113 ASP A CA 1
ATOM 914 C C . ASP A 1 113 ? 26.886 -0.901 -1.062 1.00 94.00 113 ASP A C 1
ATOM 916 O O . ASP A 1 113 ? 26.962 -1.985 -0.488 1.00 94.00 113 ASP A O 1
ATOM 920 N N . LYS A 1 114 ? 26.033 0.045 -0.647 1.00 95.00 114 LYS A N 1
ATOM 921 C CA . LYS A 1 114 ? 25.181 -0.096 0.548 1.00 95.00 114 LYS A CA 1
ATOM 922 C C . LYS A 1 114 ? 24.024 -1.077 0.350 1.00 95.00 114 LYS A C 1
ATOM 924 O O . LYS A 1 114 ? 23.323 -1.385 1.306 1.00 95.00 114 LYS A O 1
ATOM 929 N N . HIS A 1 115 ? 23.802 -1.531 -0.881 1.00 94.88 115 HIS A N 1
ATOM 930 C CA . HIS A 1 115 ? 22.691 -2.395 -1.269 1.00 94.88 115 HIS A CA 1
ATOM 931 C C . HIS A 1 115 ? 23.155 -3.736 -1.853 1.00 94.88 115 HIS A C 1
ATOM 933 O O . HIS A 1 115 ? 22.329 -4.481 -2.371 1.00 94.88 115 HIS A O 1
ATOM 939 N N . LEU A 1 116 ? 24.449 -4.071 -1.778 1.00 92.12 116 LEU A N 1
ATOM 940 C CA . LEU A 1 116 ? 24.981 -5.318 -2.348 1.00 92.12 116 LEU A CA 1
ATOM 941 C C . LEU A 1 116 ? 24.371 -6.575 -1.714 1.00 92.12 116 LEU A C 1
ATOM 943 O O . LEU A 1 116 ? 24.147 -7.557 -2.413 1.00 92.12 116 LEU A O 1
ATOM 947 N N . ALA A 1 117 ? 24.067 -6.528 -0.416 1.00 95.88 117 ALA A N 1
ATOM 948 C CA . ALA A 1 117 ? 23.443 -7.631 0.316 1.00 95.88 117 ALA A CA 1
ATOM 949 C C . ALA A 1 117 ? 21.901 -7.614 0.268 1.00 95.88 117 ALA A C 1
ATOM 951 O O . ALA A 1 117 ? 21.259 -8.464 0.880 1.00 95.88 117 ALA A O 1
ATOM 952 N N . HIS A 1 118 ? 21.291 -6.634 -0.406 1.00 96.62 118 HIS A N 1
ATOM 953 C CA . HIS A 1 118 ? 19.838 -6.490 -0.463 1.00 96.62 118 HIS A CA 1
ATOM 954 C C . HIS A 1 118 ? 19.251 -7.130 -1.719 1.00 96.62 118 HIS A C 1
ATOM 956 O O . HIS A 1 118 ? 19.861 -7.122 -2.790 1.00 96.62 118 HIS A O 1
ATOM 962 N N . LEU A 1 119 ? 18.003 -7.588 -1.616 1.00 95.75 119 LEU A N 1
ATOM 963 C CA . LEU A 1 119 ? 17.250 -8.056 -2.773 1.00 95.75 119 LEU A CA 1
ATOM 964 C C . LEU A 1 119 ? 16.987 -6.873 -3.710 1.00 95.75 119 LEU A C 1
ATOM 966 O O . LEU A 1 119 ? 16.352 -5.896 -3.313 1.00 95.75 119 LEU A O 1
ATOM 970 N N . SER A 1 120 ? 17.481 -6.949 -4.945 1.00 95.56 120 SER A N 1
ATOM 971 C CA . SER A 1 120 ? 17.397 -5.851 -5.912 1.00 95.56 120 SER A CA 1
ATOM 972 C C . SER A 1 120 ? 17.192 -6.351 -7.341 1.00 95.56 120 SER A C 1
ATOM 974 O O . SER A 1 120 ? 17.746 -7.377 -7.723 1.00 95.56 120 SER A O 1
ATOM 976 N N . THR A 1 121 ? 16.483 -5.564 -8.150 1.00 96.06 121 THR A N 1
ATOM 977 C CA . THR A 1 121 ? 16.437 -5.703 -9.612 1.00 96.06 121 THR A CA 1
ATOM 978 C C . THR A 1 121 ? 17.403 -4.698 -10.233 1.00 96.06 121 THR A C 1
ATOM 980 O O . THR A 1 121 ? 17.330 -3.503 -9.938 1.00 96.06 121 THR A O 1
ATOM 983 N N . ALA A 1 122 ? 18.315 -5.167 -11.083 1.00 95.00 122 ALA A N 1
ATOM 984 C CA . ALA A 1 122 ? 19.250 -4.336 -11.842 1.00 95.00 122 ALA A CA 1
ATOM 985 C C . ALA A 1 122 ? 18.872 -4.308 -13.331 1.00 95.00 122 ALA A C 1
ATOM 987 O O . ALA A 1 122 ? 18.040 -5.093 -13.773 1.00 95.00 122 ALA A O 1
ATOM 988 N N . SER A 1 123 ? 19.517 -3.434 -14.107 1.00 95.75 123 SER A N 1
ATOM 989 C CA . SER A 1 123 ? 19.298 -3.309 -15.555 1.00 95.75 123 SER A CA 1
ATOM 990 C C . SER A 1 123 ? 17.838 -3.007 -15.933 1.00 95.75 123 SER A C 1
ATOM 992 O O . SER A 1 123 ? 17.265 -3.635 -16.822 1.00 95.75 123 SER A O 1
ATOM 994 N N . ILE A 1 124 ? 17.208 -2.062 -15.229 1.00 97.31 124 ILE A N 1
ATOM 995 C CA . ILE A 1 124 ? 15.779 -1.751 -15.391 1.00 97.31 124 ILE A CA 1
ATOM 996 C C . ILE A 1 124 ? 15.535 -1.039 -16.730 1.00 97.31 124 ILE A C 1
ATOM 998 O O . ILE A 1 124 ? 16.027 0.063 -16.972 1.00 97.31 124 ILE A O 1
ATOM 1002 N N . SER A 1 125 ? 14.734 -1.648 -17.601 1.00 97.62 125 SER A N 1
ATOM 1003 C CA . SER A 1 125 ? 14.348 -1.063 -18.888 1.00 97.62 125 SER A CA 1
ATOM 1004 C C . SER A 1 125 ? 13.364 0.102 -18.729 1.00 97.62 125 SER A C 1
ATOM 1006 O O . SER A 1 125 ? 12.694 0.240 -17.705 1.00 97.62 125 SER A O 1
ATOM 1008 N N . ASP A 1 126 ? 13.230 0.930 -19.769 1.00 97.38 126 ASP A N 1
ATOM 1009 C CA . ASP A 1 126 ? 12.169 1.950 -19.814 1.00 97.38 126 ASP A CA 1
ATOM 1010 C C . ASP A 1 126 ? 10.775 1.314 -19.729 1.00 97.38 126 ASP A C 1
ATOM 1012 O O . ASP A 1 126 ? 9.881 1.867 -19.091 1.00 97.38 126 ASP A O 1
ATOM 1016 N N . TYR A 1 127 ? 10.615 0.113 -20.295 1.00 97.19 127 TYR A N 1
ATOM 1017 C CA . TYR A 1 127 ? 9.392 -0.673 -20.171 1.00 97.19 127 TYR A CA 1
ATOM 1018 C C . TYR A 1 127 ? 9.040 -0.936 -18.700 1.00 97.19 127 TYR A C 1
ATOM 1020 O O . TYR A 1 127 ? 7.951 -0.566 -18.273 1.00 97.19 127 TYR A O 1
ATOM 1028 N N . LEU A 1 128 ? 9.961 -1.477 -17.894 1.00 96.81 128 LEU A N 1
ATOM 1029 C CA . LEU A 1 128 ? 9.689 -1.775 -16.479 1.00 96.81 128 LEU A CA 1
ATOM 1030 C C . LEU A 1 128 ? 9.408 -0.518 -15.641 1.00 96.81 128 LEU A C 1
ATOM 1032 O O . LEU A 1 128 ? 8.610 -0.573 -14.710 1.00 96.81 128 LEU A O 1
ATOM 1036 N N . LEU A 1 129 ? 10.003 0.633 -15.982 1.00 95.75 129 LEU A N 1
ATOM 1037 C CA . LEU A 1 129 ? 9.671 1.907 -15.325 1.00 95.75 129 LEU A CA 1
ATOM 1038 C C . LEU A 1 129 ? 8.232 2.366 -15.602 1.00 95.75 129 LEU A C 1
ATOM 1040 O O . LEU A 1 129 ? 7.652 3.075 -14.781 1.00 95.75 129 LEU A O 1
ATOM 1044 N N . MET A 1 130 ? 7.667 1.970 -16.743 1.00 95.75 130 MET A N 1
ATOM 1045 C CA . MET A 1 130 ? 6.276 2.243 -17.116 1.00 95.75 130 MET A CA 1
ATOM 1046 C C . MET A 1 130 ? 5.302 1.151 -16.648 1.00 95.75 130 MET A C 1
ATOM 1048 O O . MET A 1 130 ? 4.096 1.377 -16.671 1.00 95.75 130 MET A O 1
ATOM 1052 N N . HIS A 1 131 ? 5.812 0.004 -16.185 1.00 96.19 131 HIS A N 1
ATOM 1053 C CA . HIS A 1 131 ? 5.032 -1.149 -15.724 1.00 96.19 131 HIS A CA 1
ATOM 1054 C C . HIS A 1 131 ? 5.431 -1.525 -14.285 1.00 96.19 131 HIS A C 1
ATOM 1056 O O . HIS A 1 131 ? 5.972 -2.605 -14.041 1.00 96.19 131 HIS A O 1
ATOM 1062 N N . PRO A 1 132 ? 5.184 -0.647 -13.291 1.00 95.69 132 PRO A N 1
ATOM 1063 C CA . PRO A 1 132 ? 5.649 -0.859 -11.921 1.00 95.69 132 PRO A CA 1
ATOM 1064 C C . PRO A 1 132 ? 5.081 -2.127 -11.272 1.00 95.69 132 PRO A C 1
ATOM 1066 O O . PRO A 1 132 ? 5.739 -2.694 -10.411 1.00 95.69 132 PRO A O 1
ATOM 1069 N N . SER A 1 133 ? 3.910 -2.616 -11.690 1.00 95.50 133 SER A N 1
ATOM 1070 C CA . SER A 1 133 ? 3.349 -3.886 -11.203 1.00 95.50 133 SER A CA 1
ATOM 1071 C C . SER A 1 133 ? 4.149 -5.122 -11.622 1.00 95.50 133 SER A C 1
ATOM 1073 O O . SER A 1 133 ? 3.969 -6.178 -11.031 1.00 95.50 133 SER A O 1
ATOM 1075 N N . GLU A 1 134 ? 5.000 -5.007 -12.643 1.00 95.69 134 GLU A N 1
ATOM 1076 C CA . GLU A 1 134 ? 5.920 -6.070 -13.072 1.00 95.69 134 GLU A CA 1
ATOM 1077 C C . GLU A 1 134 ? 7.315 -5.904 -12.461 1.00 95.69 134 GLU A C 1
ATOM 1079 O O . GLU A 1 134 ? 8.091 -6.855 -12.399 1.00 95.69 134 GLU A O 1
ATOM 1084 N N . LEU A 1 135 ? 7.642 -4.692 -11.999 1.00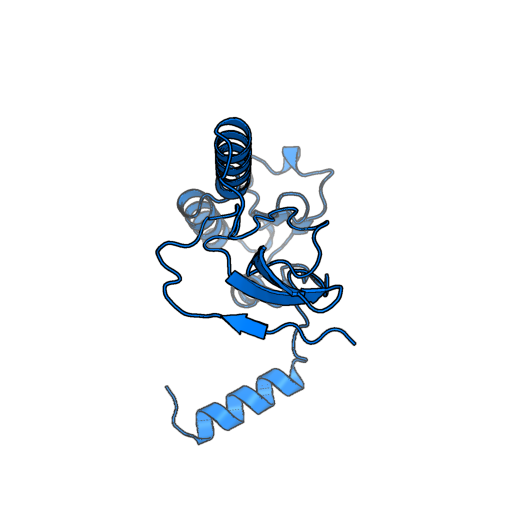 96.00 135 LEU A N 1
ATOM 1085 C CA . LEU A 1 135 ? 8.888 -4.413 -11.296 1.00 96.00 135 LEU A CA 1
ATOM 1086 C C . LEU A 1 135 ? 8.776 -4.735 -9.803 1.00 96.00 135 LEU A C 1
ATOM 1088 O O . LEU A 1 135 ? 9.698 -5.323 -9.250 1.00 96.00 135 LEU A O 1
ATOM 1092 N N . LEU A 1 136 ? 7.698 -4.303 -9.149 1.00 95.19 136 LEU A N 1
ATOM 1093 C CA . LEU A 1 136 ? 7.493 -4.397 -7.704 1.00 95.19 136 LEU A CA 1
ATOM 1094 C C . LEU A 1 136 ? 6.854 -5.735 -7.325 1.00 95.19 136 LEU A C 1
ATOM 1096 O O . LEU A 1 136 ? 5.959 -6.219 -8.015 1.00 95.19 136 LEU A O 1
ATOM 1100 N N . HIS A 1 137 ? 7.257 -6.300 -6.186 1.00 93.12 137 HIS A N 1
ATOM 1101 C CA . HIS A 1 137 ? 6.578 -7.476 -5.651 1.00 93.12 137 HIS A CA 1
ATOM 1102 C C . HIS A 1 137 ? 5.178 -7.108 -5.134 1.00 93.12 137 HIS A C 1
ATOM 1104 O O . HIS A 1 137 ? 5.041 -6.101 -4.433 1.00 93.12 137 HIS A O 1
ATOM 1110 N N . PRO A 1 138 ? 4.144 -7.911 -5.442 1.00 94.56 138 PRO A N 1
ATOM 1111 C CA . PRO A 1 138 ? 2.811 -7.682 -4.910 1.00 94.56 138 PRO A CA 1
ATOM 1112 C C . PRO A 1 138 ? 2.782 -7.888 -3.392 1.00 94.56 138 PRO A C 1
ATOM 1114 O O . PRO A 1 138 ? 3.349 -8.848 -2.870 1.00 94.56 138 PRO A O 1
ATOM 1117 N N . LEU A 1 139 ? 2.074 -7.007 -2.686 1.00 94.19 139 LEU A N 1
ATOM 1118 C CA . LEU A 1 139 ? 1.779 -7.166 -1.261 1.00 94.19 139 LEU A CA 1
ATOM 1119 C C . LEU A 1 139 ? 0.508 -8.014 -1.106 1.00 94.19 139 LEU A C 1
ATOM 1121 O O . LEU A 1 139 ? -0.613 -7.510 -1.074 1.00 94.19 139 LEU A O 1
ATOM 1125 N N . ASP A 1 140 ? 0.670 -9.331 -1.060 1.00 94.19 140 ASP A N 1
ATOM 1126 C CA . ASP A 1 140 ? -0.418 -10.309 -1.194 1.00 94.19 140 ASP A CA 1
ATOM 1127 C C . ASP A 1 140 ? -1.158 -10.650 0.114 1.00 94.19 140 ASP A C 1
ATOM 1129 O O . ASP A 1 140 ? -2.103 -11.441 0.103 1.00 94.19 140 ASP A O 1
ATOM 1133 N N . ASN A 1 141 ? -0.792 -10.032 1.243 1.00 93.94 141 ASN A N 1
ATOM 1134 C CA . ASN A 1 141 ? -1.411 -10.304 2.539 1.00 93.94 141 ASN A CA 1
ATOM 1135 C C . ASN A 1 141 ? -2.926 -10.000 2.510 1.00 93.94 141 ASN A C 1
ATOM 1137 O O . ASN A 1 141 ? -3.322 -8.828 2.531 1.00 93.94 141 ASN A O 1
ATOM 1141 N N . PRO A 1 142 ? -3.809 -11.018 2.571 1.00 93.25 142 PRO A N 1
ATOM 1142 C CA . PRO A 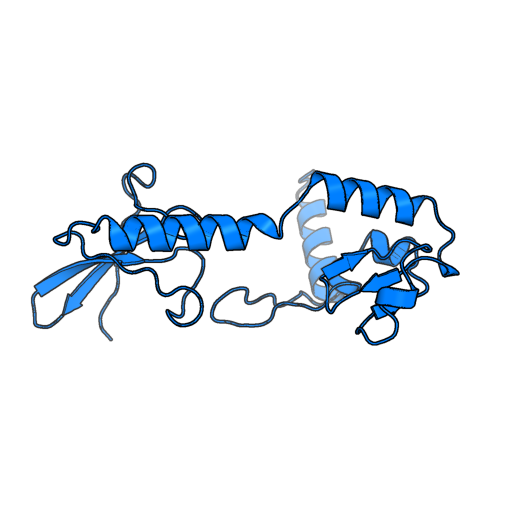1 142 ? -5.250 -10.838 2.365 1.00 93.25 142 PRO A CA 1
ATOM 1143 C C . PRO A 1 142 ? -5.941 -10.069 3.501 1.00 93.25 142 PRO A C 1
ATOM 1145 O O . PRO A 1 142 ? -7.120 -9.719 3.417 1.00 93.25 142 PRO A 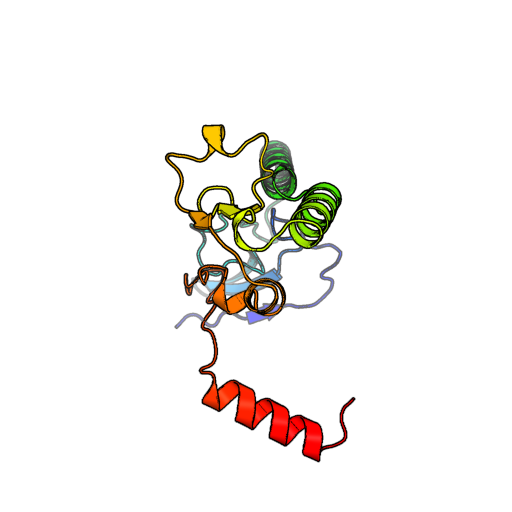O 1
ATOM 1148 N N . LYS A 1 143 ? -5.227 -9.831 4.603 1.00 93.50 143 LYS A N 1
ATOM 1149 C CA . LYS A 1 143 ? -5.735 -9.148 5.795 1.00 93.50 143 LYS A CA 1
ATOM 1150 C C . LYS A 1 143 ? -5.401 -7.657 5.818 1.00 93.50 143 LYS A C 1
ATOM 1152 O O . LYS A 1 143 ? -5.830 -6.967 6.750 1.00 93.50 143 LYS A O 1
ATOM 1157 N N . LYS A 1 144 ? -4.634 -7.178 4.838 1.00 93.00 144 LYS A N 1
ATOM 1158 C CA . LYS A 1 144 ? -4.195 -5.790 4.740 1.00 93.00 144 LYS A CA 1
ATOM 1159 C C . LYS A 1 144 ? -4.220 -5.322 3.284 1.00 93.00 144 LYS A C 1
ATOM 1161 O O . LYS A 1 144 ? -5.214 -4.725 2.893 1.00 93.00 144 LYS A O 1
ATOM 1166 N N . GLU A 1 145 ? -3.196 -5.618 2.490 1.00 94.75 145 GLU A N 1
ATOM 1167 C CA . GLU A 1 145 ? -3.074 -5.101 1.123 1.00 94.75 145 GLU A CA 1
ATOM 1168 C C . GLU A 1 145 ? -3.870 -5.904 0.088 1.00 94.75 145 GLU A C 1
ATOM 1170 O O . GLU A 1 145 ? -4.535 -5.307 -0.755 1.00 94.75 145 GLU A O 1
ATOM 1175 N N . ALA A 1 146 ? -3.835 -7.240 0.167 1.00 95.19 146 ALA A N 1
ATOM 1176 C CA . ALA A 1 146 ? -4.530 -8.150 -0.750 1.00 95.19 146 ALA A CA 1
ATOM 1177 C C . ALA A 1 146 ? -4.289 -7.832 -2.244 1.00 95.19 146 ALA A C 1
ATOM 1179 O O . ALA A 1 146 ? -5.214 -7.878 -3.059 1.00 95.19 146 ALA A O 1
ATOM 1180 N N . GLN A 1 147 ? -3.054 -7.477 -2.609 1.00 96.50 147 GLN A N 1
ATOM 1181 C CA . GLN A 1 147 ? -2.710 -7.050 -3.962 1.00 96.50 147 GLN A CA 1
ATOM 1182 C C . GLN A 1 147 ? -2.600 -8.248 -4.918 1.00 96.50 147 GLN A C 1
ATOM 1184 O O . GLN A 1 147 ? -1.513 -8.732 -5.226 1.00 96.50 147 GLN A O 1
ATOM 1189 N N . PHE A 1 148 ? -3.743 -8.710 -5.422 1.00 95.69 148 PHE A N 1
ATOM 1190 C CA . PHE A 1 148 ? -3.817 -9.737 -6.461 1.00 95.69 148 PHE A CA 1
ATOM 1191 C C . PHE A 1 148 ? -3.871 -9.080 -7.839 1.00 95.69 148 PHE A C 1
ATOM 1193 O O . PHE A 1 148 ? -4.844 -8.413 -8.191 1.00 95.69 148 PHE A O 1
ATOM 1200 N N . LEU A 1 149 ? -2.794 -9.238 -8.605 1.00 96.31 149 LEU A N 1
ATOM 1201 C CA . LEU A 1 149 ? -2.654 -8.607 -9.912 1.00 96.31 149 LEU A CA 1
ATOM 1202 C C . LEU A 1 149 ? -3.453 -9.368 -10.977 1.00 96.31 149 LEU A C 1
ATOM 1204 O O . LEU A 1 149 ? -3.493 -10.599 -10.993 1.00 96.31 149 LEU A O 1
ATOM 1208 N N . PHE A 1 150 ? -4.071 -8.624 -11.893 1.00 96.94 150 PHE A N 1
ATOM 1209 C CA . PHE A 1 150 ? -4.713 -9.205 -13.066 1.00 96.94 150 PHE A CA 1
ATOM 1210 C C . PHE A 1 150 ? -3.684 -9.864 -13.989 1.00 96.94 150 PHE A C 1
ATOM 1212 O O . PHE A 1 150 ? -2.556 -9.393 -14.128 1.00 96.94 150 PHE A O 1
ATOM 1219 N N . SER A 1 151 ? -4.105 -10.919 -14.688 1.00 96.31 151 SER A N 1
ATOM 1220 C CA . SER A 1 151 ? -3.315 -11.467 -15.788 1.00 96.31 151 SER A CA 1
ATOM 1221 C C . SER A 1 151 ? -3.267 -10.485 -16.959 1.00 96.31 151 SER A C 1
ATOM 1223 O O . SER A 1 151 ? -4.191 -9.694 -17.163 1.00 96.31 151 SER A O 1
ATOM 1225 N N . HIS A 1 152 ? -2.225 -10.581 -17.786 1.00 95.19 152 HIS A N 1
ATOM 1226 C CA . HIS A 1 152 ? -2.091 -9.751 -18.985 1.00 95.19 152 HIS A CA 1
ATOM 1227 C C . HIS A 1 152 ? -3.329 -9.838 -19.899 1.00 95.19 152 HIS A C 1
ATOM 1229 O O . HIS A 1 152 ? -3.820 -8.821 -20.387 1.00 95.19 152 HIS A O 1
ATOM 1235 N N . THR A 1 153 ? -3.885 -11.041 -20.083 1.00 97.81 153 THR A N 1
ATOM 1236 C CA . THR A 1 153 ? -5.114 -11.248 -20.864 1.00 97.81 153 THR A CA 1
ATOM 1237 C C . THR A 1 153 ? -6.298 -10.496 -20.262 1.00 97.81 153 THR A C 1
ATOM 1239 O O . THR A 1 153 ? -6.999 -9.798 -20.989 1.00 97.81 153 THR A O 1
ATOM 1242 N N . ALA A 1 154 ? -6.493 -10.579 -18.942 1.00 97.94 154 ALA A N 1
ATOM 1243 C CA . ALA A 1 154 ? -7.582 -9.880 -18.267 1.00 97.94 154 ALA A CA 1
ATOM 1244 C C . ALA A 1 154 ? -7.439 -8.355 -18.387 1.00 97.94 154 ALA A C 1
ATOM 1246 O O . ALA A 1 154 ? -8.407 -7.683 -18.736 1.00 97.94 154 ALA A O 1
ATOM 1247 N N . VAL A 1 155 ? -6.232 -7.813 -18.176 1.00 96.62 155 VAL A N 1
ATOM 1248 C CA . VAL A 1 155 ? -5.961 -6.375 -18.352 1.00 96.62 155 VAL A CA 1
ATOM 1249 C C . VAL A 1 155 ? -6.285 -5.937 -19.777 1.00 96.62 155 VAL A C 1
ATOM 1251 O O . VAL A 1 155 ? -7.011 -4.961 -19.963 1.00 96.62 155 VAL A O 1
ATOM 1254 N N . LYS A 1 156 ? -5.799 -6.671 -20.787 1.00 96.31 156 LYS A N 1
ATOM 1255 C CA . LYS A 1 156 ? -6.047 -6.354 -22.198 1.00 96.31 156 LYS A CA 1
ATOM 1256 C C . LYS A 1 156 ? -7.545 -6.307 -22.509 1.00 96.31 156 LYS A C 1
ATOM 1258 O O . LYS A 1 156 ? -8.014 -5.307 -23.046 1.00 96.31 156 LYS A O 1
ATOM 1263 N N . THR A 1 157 ? -8.293 -7.339 -22.117 1.00 97.62 157 THR A N 1
ATOM 1264 C CA . THR A 1 157 ? -9.744 -7.407 -22.339 1.00 97.62 157 THR A CA 1
ATOM 1265 C C . THR A 1 157 ? -10.485 -6.264 -21.643 1.00 97.62 157 THR A C 1
ATOM 1267 O O . THR A 1 157 ? -11.324 -5.617 -22.266 1.00 97.62 157 THR A O 1
ATOM 1270 N N . LEU A 1 158 ? -10.163 -5.962 -20.380 1.00 96.38 158 LEU A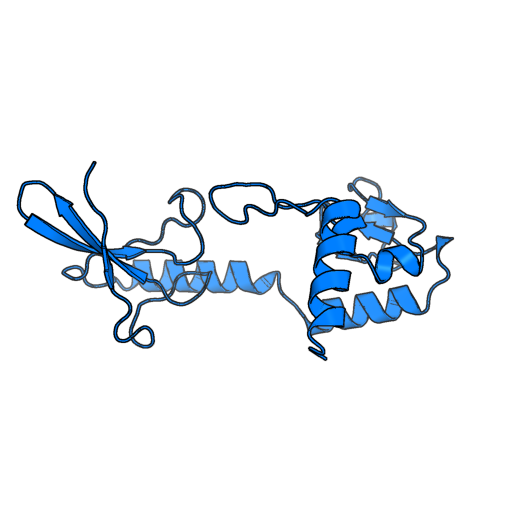 N 1
ATOM 1271 C CA . LEU A 1 158 ? -10.804 -4.868 -19.640 1.00 96.38 158 LEU A CA 1
ATOM 1272 C C . LEU A 1 158 ? -10.548 -3.505 -20.295 1.00 96.38 158 LEU A C 1
ATOM 1274 O O . LEU A 1 158 ? -11.474 -2.713 -20.455 1.00 96.38 158 LEU A O 1
ATOM 1278 N N . VAL A 1 159 ? -9.310 -3.241 -20.717 1.00 95.25 159 VAL A N 1
ATOM 1279 C CA . VAL A 1 159 ? -8.951 -1.990 -21.400 1.00 95.25 159 VAL A CA 1
ATOM 1280 C C . VAL A 1 159 ? -9.668 -1.863 -22.746 1.00 95.25 159 VAL A C 1
ATOM 1282 O O . VAL A 1 159 ? -10.137 -0.778 -23.087 1.00 95.25 159 VAL A O 1
ATOM 1285 N N . GLU A 1 160 ? -9.783 -2.949 -23.513 1.00 95.69 160 GLU A N 1
ATOM 1286 C CA . GLU A 1 160 ? -10.528 -2.964 -24.779 1.00 95.69 160 GLU A CA 1
ATOM 1287 C C . GLU A 1 160 ? -12.017 -2.660 -24.569 1.00 95.69 160 GLU A C 1
ATOM 1289 O O . GLU A 1 160 ? -12.564 -1.819 -25.284 1.00 95.69 160 GLU A O 1
ATOM 1294 N N . ILE A 1 161 ? -12.646 -3.254 -23.548 1.00 96.06 161 ILE A N 1
ATOM 1295 C CA . ILE A 1 161 ? -14.039 -2.962 -23.178 1.00 96.06 161 ILE A CA 1
ATOM 1296 C C . ILE A 1 161 ? -14.203 -1.477 -22.835 1.00 96.06 161 ILE A C 1
ATOM 1298 O O . ILE A 1 161 ? -15.084 -0.818 -23.383 1.00 96.06 161 ILE A O 1
ATOM 1302 N N . ILE A 1 162 ? -13.343 -0.922 -21.974 1.00 95.44 162 ILE A N 1
ATOM 1303 C CA . ILE A 1 162 ? -13.420 0.492 -21.560 1.00 95.44 162 ILE A CA 1
ATOM 1304 C C . ILE A 1 162 ? -13.284 1.429 -22.769 1.00 95.44 162 ILE A C 1
ATOM 1306 O O . ILE A 1 162 ? -14.055 2.380 -22.903 1.00 95.44 162 ILE A O 1
ATOM 1310 N N . ARG A 1 163 ? -12.354 1.135 -23.689 1.00 93.25 163 ARG A N 1
ATOM 1311 C CA . ARG A 1 163 ? -12.154 1.919 -24.920 1.00 93.25 163 ARG A CA 1
ATOM 1312 C C . ARG A 1 163 ? -13.375 1.897 -25.837 1.00 93.25 163 ARG A C 1
ATOM 1314 O O . ARG A 1 163 ? -13.722 2.931 -26.400 1.00 93.25 163 ARG A O 1
ATOM 1321 N N . GLN A 1 164 ? -14.044 0.751 -25.972 1.00 95.31 164 GLN A N 1
ATOM 1322 C CA . GLN A 1 164 ? -15.269 0.633 -26.775 1.00 95.31 164 GLN A CA 1
ATOM 1323 C C . GLN A 1 164 ? -16.422 1.472 -26.210 1.00 95.31 164 GLN A C 1
ATOM 1325 O O . GLN A 1 164 ? -17.255 1.962 -26.967 1.00 95.31 164 GLN A O 1
ATOM 1330 N N . GLN A 1 165 ? -16.442 1.696 -24.895 1.00 94.31 165 GLN A N 1
ATOM 1331 C CA . GLN A 1 165 ? -17.434 2.543 -24.230 1.00 94.31 165 GLN A CA 1
ATOM 1332 C C . GLN A 1 165 ? -17.109 4.049 -24.311 1.00 94.31 165 GLN A C 1
ATOM 1334 O O . GLN A 1 165 ? -17.801 4.861 -23.707 1.00 94.31 165 GLN A O 1
ATOM 1339 N N . SER A 1 166 ? -16.077 4.449 -25.069 1.00 87.19 166 SER A N 1
ATOM 1340 C CA . SER A 1 166 ? -15.655 5.850 -25.248 1.00 87.19 166 SER A CA 1
ATOM 1341 C C . SER A 1 166 ? -15.291 6.596 -23.953 1.00 87.19 166 SER A C 1
ATOM 1343 O O . SER A 1 166 ? -15.289 7.830 -23.933 1.00 87.19 166 SER A O 1
ATOM 1345 N N . PHE A 1 167 ? -14.942 5.879 -22.879 1.00 83.06 167 PHE A N 1
ATOM 1346 C CA . PHE A 1 167 ? -14.321 6.498 -21.708 1.00 83.06 167 PHE A CA 1
ATOM 1347 C C . PHE A 1 167 ? -12.897 6.943 -22.071 1.00 83.06 167 PHE A C 1
ATOM 1349 O O . PHE A 1 167 ? -12.146 6.189 -22.694 1.00 83.06 167 PHE A O 1
ATOM 1356 N N . ARG A 1 168 ? -12.562 8.190 -21.724 1.00 72.62 168 ARG A N 1
ATOM 1357 C CA . ARG A 1 168 ? -11.237 8.788 -21.934 1.00 72.62 168 ARG A CA 1
ATOM 1358 C C . ARG A 1 168 ? -10.351 8.596 -20.716 1.00 72.62 168 ARG A C 1
ATOM 1360 O O . ARG A 1 168 ? -10.878 8.776 -19.597 1.00 72.62 168 ARG A O 1
#

Secondary structure (DSSP, 8-state):
---EEEE-TTTTTS-EETTEE-EEEEEEETTEEEEEEE-SS-SSTTT---EEETTSPPPHHHHHHHHHHHHHHHHT--HHHHHHHHHHHHHS-GGG-EEETTTTEE--GGGGGGGTTS-EEES--HHHHH-HHHHSPP---TTTT---PPPHHHHHHHHHHHHHTT--

Foldseek 3Di:
DWDKDWDPPPQPPADAALQGGWTWIWTDDPNDIWIKTDHPQFQDCVVPVDIDTPVGDQDPVNVVVRVVNNCVSCVLDDPVVQVVLLVQQVPDQLQQWKAFQVSRGTDDNVCVVVCVVTDMDGSHDPVCSVVVVVVHDAPCPVRGRNRDDDDPVVVVVVVVVCVVVVDD

pLDDT: mean 92.3, std 5.85, range [47.81, 97.94]

Radius of gyration: 21.72 Å; chains: 1; bounding box: 55×30×54 Å